Protein 1Y0N (pdb70)

Radius of gyration: 11.87 Å; Cα contacts (8 Å, |Δi|>4): 83; chains: 1; bounding box: 35×23×26 Å

Foldseek 3Di:
DFAWDQLVVDDVVVSQVQLQCVLVCVPDSVVSSVVVVVCSVVVQWTKGADPPVRDIHIGGPVPDDPVRVPD

CATH classification: 1.10.10.610

Secondary structure (DSSP, 8-state):
--EE--GGGS-HHHHHHHHHHHHH----HHHHHHHHHHHHHTTSEEEEE-TTT--EEEEEGGGS-GGGT--

InterPro domains:
  IPR010648 Uncharacterised protein family UPF0270 [MF_00690] (1-69)
  IPR010648 Uncharacterised protein family UPF0270 [PF06794] (1-67)
  IPR010648 Uncharacterised protein family UPF0270 [PIRSF006169] (1-73)
  IPR036685 YehU-like superfamily [G3DSA:1.10.10.610] (1-76)
  IPR036685 YehU-like superfamily [SSF118001] (1-74)

Nearest PDB structures (foldseek):
  1y0n-assembly1_A  TM=1.014E+00  e=8.906E-13  Pseudomonas aeruginosa PAO1
  5eri-assembly1_A-2  TM=4.903E-01  e=5.218E+00  Clostridioides difficile
  9gc3-assembly1_A  TM=5.919E-01  e=8.260E+00  Saccharomyces cerevisiae
  8ffz-assembly1_B  TM=5.751E-01  e=8.820E+00  Saccharomyces cerevisiae S288C

Solvent-accessible surface area: 5071 Å² total; per-residue (Å²): 77,66,88,35,21,76,48,117,132,36,101,70,91,59,17,59,93,18,0,82,92,17,29,82,174,205,44,83,65,98,58,60,20,87,148,5,66,92,20,10,146,143,22,86,2,15,2,8,46,24,82,143,78,139,128,31,104,6,52,54,102,100,96,11,77,80,140,37,48,201,124

B-factor: mean 43.0, std 10.7, range [26.26, 75.53]

Structure (mmCIF, N/CA/C/O backbone):
data_1Y0N
#
_entry.id   1Y0N
#
_cell.length_a   78.311
_cell.length_b   78.311
_cell.length_c   52.510
_cell.angle_alpha   90.00
_cell.angle_beta   90.00
_cell.angle_gamma   120.00
#
_symmetry.space_group_name_H-M   'P 61 2 2'
#
loop_
_entity.id
_entity.type
_entity.pdbx_description
1 polymer 'Hypothetical UPF0270 protein PA3463'
2 non-polymer GLYCEROL
3 water water
#
loop_
_atom_site.group_PDB
_atom_site.id
_atom_site.type_symbol
_atom_site.label_atom_id
_atom_site.label_alt_id
_atom_site.label_comp_id
_atom_site.label_asym_id
_atom_site.label_entity_id
_atom_site.label_seq_id
_atom_site.pdbx_PDB_ins_code
_atom_site.Cartn_x
_atom_site.Cartn_y
_atom_site.Cartn_z
_atom_site.occupancy
_atom_site.B_iso_or_equiv
_atom_site.auth_seq_id
_atom_site.auth_comp_id
_atom_site.auth_asym_id
_atom_site.auth_atom_id
_atom_site.pdbx_PDB_model_num
ATOM 1 N N . GLY A 1 1 ? -21.941 -22.957 -6.910 1.00 63.03 -1 GLY A N 1
ATOM 2 C CA . GLY A 1 1 ? -22.362 -24.370 -6.598 1.00 63.28 -1 GLY A CA 1
ATOM 3 C C . GLY A 1 1 ? -22.257 -25.360 -7.751 1.00 62.23 -1 GLY A C 1
ATOM 4 O O . GLY A 1 1 ? -23.044 -25.276 -8.731 1.00 63.49 -1 GLY A O 1
ATOM 5 N N . HIS A 1 2 ? -21.347 -26.319 -7.646 1.00 59.98 0 HIS A N 1
ATOM 6 C CA . HIS A 1 2 ? -20.284 -26.319 -6.652 1.00 57.22 0 HIS A CA 1
ATOM 7 C C . HIS A 1 2 ? -20.682 -26.822 -5.276 1.00 56.53 0 HIS A C 1
ATOM 8 O O . HIS A 1 2 ? -21.443 -26.177 -4.567 1.00 56.09 0 HIS A O 1
ATOM 15 N N . MET A 1 3 ? -20.165 -27.998 -4.929 1.00 54.69 1 MET A N 1
ATOM 16 C CA . MET A 1 3 ? -20.311 -28.588 -3.602 1.00 53.81 1 MET A CA 1
ATOM 17 C C . MET A 1 3 ? -18.936 -28.770 -2.953 1.00 50.76 1 MET A C 1
ATOM 18 O O . MET A 1 3 ? -17.926 -28.848 -3.636 1.00 49.42 1 MET A O 1
ATOM 23 N N . LEU A 1 4 ? -18.916 -28.848 -1.631 1.00 49.14 2 LEU A N 1
ATOM 24 C CA . LEU A 1 4 ? -17.712 -29.189 -0.897 1.00 48.26 2 LEU A CA 1
ATOM 25 C C . LEU A 1 4 ? -17.442 -30.683 -0.894 1.00 48.83 2 LEU A C 1
ATOM 26 O O . LEU A 1 4 ? -18.348 -31.474 -0.702 1.00 49.25 2 LEU A O 1
ATOM 31 N N . ILE A 1 5 ? -16.183 -31.053 -1.087 1.00 47.56 3 ILE A N 1
ATOM 32 C CA . ILE A 1 5 ? -15.732 -32.429 -0.950 1.00 47.09 3 ILE A CA 1
ATOM 33 C C . ILE A 1 5 ? -14.498 -32.536 -0.016 1.00 46.09 3 ILE A C 1
ATOM 34 O O . ILE A 1 5 ? -13.497 -31.801 -0.200 1.00 45.54 3 ILE A O 1
ATOM 39 N N . PRO A 1 6 ? -14.571 -33.410 1.001 1.00 43.63 4 PRO A N 1
ATOM 40 C CA . PRO A 1 6 ? -13.443 -33.473 1.931 1.00 42.97 4 PRO A CA 1
ATOM 41 C C . PRO A 1 6 ? -12.156 -33.887 1.203 1.00 42.30 4 PRO A C 1
ATOM 42 O O . PRO A 1 6 ? -12.187 -34.800 0.389 1.00 40.79 4 PRO A O 1
ATOM 46 N N . HIS A 1 7 ? -11.037 -33.234 1.531 1.00 41.45 5 HIS A N 1
ATOM 47 C CA . HIS A 1 7 ? -9.738 -33.499 0.885 1.00 42.10 5 HIS A CA 1
ATOM 48 C C . HIS A 1 7 ? -9.294 -34.971 0.947 1.00 42.41 5 HIS A C 1
ATOM 49 O O . HIS A 1 7 ? -8.681 -35.480 0.000 1.00 39.32 5 HIS A O 1
ATOM 56 N N . ASP A 1 8 ? -9.636 -35.632 2.060 1.00 43.36 6 ASP A N 1
ATOM 57 C CA . ASP A 1 8 ? -9.260 -37.034 2.322 1.00 45.94 6 ASP A CA 1
ATOM 58 C C . ASP A 1 8 ? -10.066 -38.034 1.4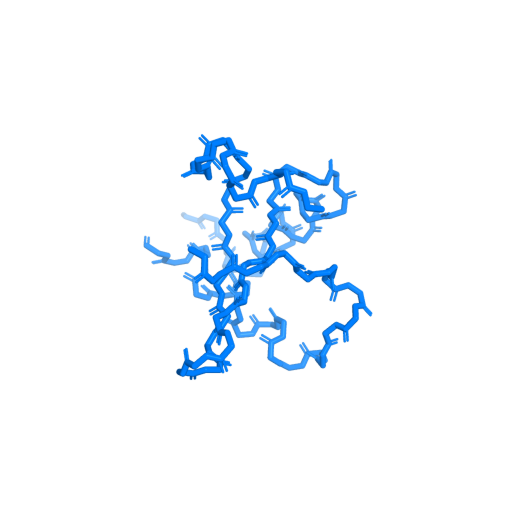85 1.00 46.24 6 ASP A C 1
ATOM 59 O O . ASP A 1 8 ? -9.740 -39.212 1.428 1.00 46.78 6 ASP A O 1
ATOM 64 N N . LEU A 1 9 ? -11.077 -37.528 0.790 1.00 45.81 7 LEU A N 1
ATOM 65 C CA . LEU A 1 9 ? -11.842 -38.344 -0.145 1.00 46.97 7 LEU A CA 1
ATOM 66 C C . LEU A 1 9 ? -11.148 -38.321 -1.516 1.00 46.61 7 LEU A C 1
ATOM 67 O O . LEU A 1 9 ? -11.457 -39.147 -2.363 1.00 48.50 7 LEU A O 1
ATOM 72 N N . LEU A 1 10 ? -10.186 -37.412 -1.713 1.00 45.43 8 LEU A N 1
ATOM 73 C CA . LEU A 1 10 ? -9.589 -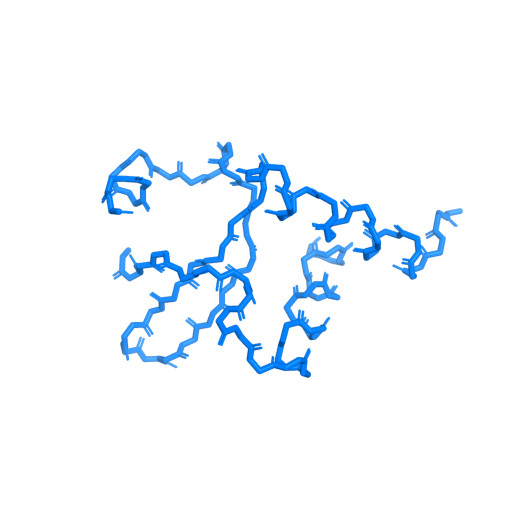37.192 -3.035 1.00 45.29 8 LEU A CA 1
ATOM 74 C C . LEU A 1 10 ? -8.467 -38.134 -3.406 1.00 45.81 8 LEU A C 1
ATOM 75 O O . LEU A 1 10 ? -7.650 -38.561 -2.590 1.00 45.32 8 LEU A O 1
ATOM 80 N N . GLU A 1 11 ? -8.474 -38.444 -4.684 1.00 47.15 9 GLU A N 1
ATOM 81 C CA . GLU A 1 11 ? -7.406 -39.192 -5.335 1.00 48.34 9 GLU A CA 1
ATOM 82 C C . GLU A 1 11 ? -6.095 -38.399 -5.105 1.00 48.47 9 GLU A C 1
ATOM 83 O O . GLU A 1 11 ? -6.062 -37.179 -5.320 1.00 48.29 9 GLU A O 1
ATOM 89 N N . ALA A 1 12 ? -5.027 -39.054 -4.645 1.00 48.09 10 ALA A N 1
ATOM 90 C CA . ALA A 1 12 ? -3.843 -38.300 -4.170 1.00 47.98 10 ALA A CA 1
ATOM 91 C C . ALA A 1 12 ? -3.205 -37.354 -5.190 1.00 48.27 10 ALA A C 1
ATOM 92 O O . ALA A 1 12 ? -2.809 -36.224 -4.847 1.00 47.46 10 ALA A O 1
ATOM 94 N N . ASP A 1 13 ? -3.150 -37.775 -6.453 1.00 48.28 11 ASP A N 1
ATOM 95 C CA . ASP A 1 13 ? -2.572 -36.933 -7.503 1.00 48.93 11 ASP A CA 1
ATOM 96 C C . ASP A 1 13 ? -3.435 -35.759 -7.883 1.00 46.66 11 ASP A C 1
ATOM 97 O O . ASP A 1 13 ? -2.905 -34.699 -8.184 1.00 45.95 11 ASP A O 1
ATOM 102 N N . THR A 1 14 ? -4.743 -35.955 -7.952 1.00 44.50 12 THR A N 1
ATOM 103 C CA . THR A 1 14 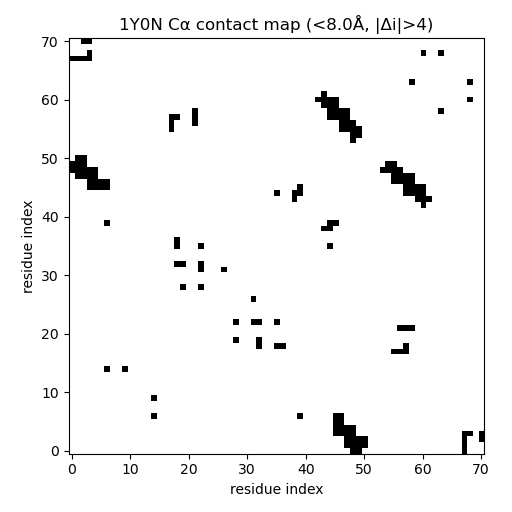? -5.553 -34.810 -8.230 1.00 44.07 12 THR A CA 1
ATOM 104 C C . THR A 1 14 ? -5.403 -33.829 -7.046 1.00 41.00 12 THR A C 1
ATOM 105 O O . THR A 1 14 ? -5.277 -32.674 -7.287 1.00 39.84 12 THR A O 1
ATOM 109 N N . LEU A 1 15 ? -5.355 -34.304 -5.800 1.00 38.99 13 LEU A N 1
ATOM 110 C CA . LEU A 1 15 ? -5.154 -33.373 -4.658 1.00 38.62 13 LEU A CA 1
ATOM 111 C C . LEU A 1 15 ? -3.841 -32.568 -4.772 1.00 38.07 13 LEU A C 1
ATOM 112 O O . LEU A 1 15 ? -3.807 -31.378 -4.474 1.00 35.77 13 LEU A O 1
ATOM 117 N N . ASN A 1 16 ? -2.766 -33.224 -5.223 1.00 38.85 14 ASN A N 1
ATOM 118 C CA . ASN A 1 16 ? -1.443 -32.551 -5.336 1.00 38.58 14 ASN A CA 1
ATOM 119 C C . ASN A 1 16 ? -1.461 -31.463 -6.333 1.00 36.15 14 ASN A C 1
ATOM 120 O O . ASN A 1 16 ? -0.920 -30.388 -6.073 1.00 34.63 14 ASN A O 1
ATOM 125 N N . ASN A 1 17 ? -2.099 -31.752 -7.473 1.00 35.72 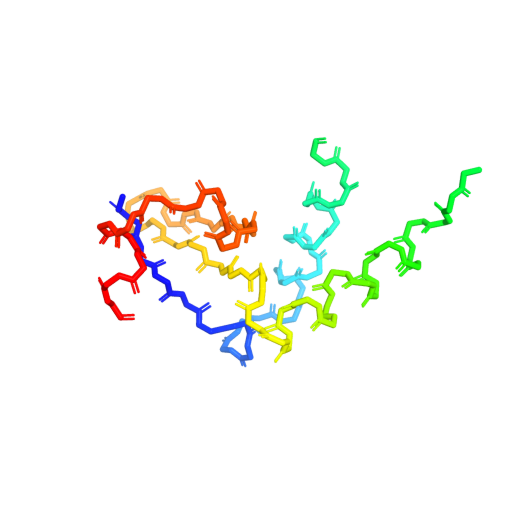15 ASN A N 1
ATOM 126 C CA . ASN A 1 17 ? -2.308 -30.802 -8.549 1.00 35.82 15 ASN A CA 1
ATOM 127 C C . ASN A 1 17 ? -3.179 -29.614 -8.072 1.00 34.38 15 ASN A C 1
ATOM 128 O O . ASN A 1 17 ? -2.876 -28.478 -8.373 1.00 35.29 15 ASN A O 1
ATOM 133 N N . LEU A 1 18 ? -4.270 -29.891 -7.363 1.00 33.84 16 LEU A N 1
ATOM 134 C CA . LEU A 1 18 ? -5.111 -28.798 -6.765 1.00 32.66 16 LEU A CA 1
ATOM 135 C C . LEU A 1 18 ? -4.278 -27.912 -5.779 1.00 31.04 16 LEU A C 1
ATOM 136 O O . LEU A 1 18 ? -4.420 -26.690 -5.766 1.00 30.35 16 LEU A O 1
ATOM 141 N N . LEU A 1 19 ? -3.434 -28.552 -4.955 1.00 30.83 17 LEU A N 1
ATOM 142 C CA . LEU A 1 19 ? -2.601 -27.813 -3.986 1.00 31.33 17 LEU A CA 1
ATOM 143 C C . LEU A 1 19 ? -1.607 -26.908 -4.689 1.00 30.93 17 LEU A C 1
ATOM 144 O O . LEU A 1 19 ? -1.474 -25.748 -4.343 1.00 32.01 17 LEU A O 1
ATOM 149 N N . GLU A 1 20 ? -0.924 -27.451 -5.709 1.00 32.10 18 GLU A N 1
ATOM 150 C CA . GLU A 1 20 ? 0.007 -26.694 -6.538 1.00 33.05 18 GLU A CA 1
ATOM 151 C C . GLU A 1 20 ? -0.678 -25.547 -7.260 1.00 33.52 18 GLU A C 1
ATOM 152 O O . GLU A 1 20 ? -0.171 -24.406 -7.209 1.00 35.19 18 GLU A O 1
ATOM 158 N N . ASP A 1 21 ? -1.849 -25.801 -7.874 1.00 33.18 19 ASP A N 1
ATOM 159 C CA . ASP A 1 21 ? -2.642 -24.711 -8.491 1.00 33.93 19 ASP A CA 1
ATOM 160 C C . ASP A 1 21 ? -2.898 -23.602 -7.494 1.00 32.53 19 ASP A C 1
ATOM 161 O O . ASP A 1 21 ? -2.675 -22.431 -7.775 1.00 34.24 19 ASP A O 1
ATOM 166 N N . PHE A 1 22 ? -3.331 -23.974 -6.303 1.00 32.52 20 PHE A N 1
ATOM 167 C CA . PHE A 1 22 ? -3.773 -22.992 -5.279 1.00 30.26 20 PHE A CA 1
ATOM 168 C C . PHE A 1 22 ? -2.623 -22.111 -4.881 1.00 31.35 20 PHE A C 1
ATOM 169 O O . PHE A 1 22 ? -2.750 -20.891 -4.859 1.00 31.97 20 PHE A O 1
ATOM 177 N N . VAL A 1 23 ? -1.488 -22.698 -4.560 1.00 34.15 21 VAL A N 1
ATOM 178 C CA . VAL A 1 23 ? -0.370 -21.893 -4.041 1.00 36.86 21 VAL A CA 1
ATOM 179 C C . VAL A 1 23 ? 0.352 -21.091 -5.131 1.00 40.46 21 VAL A C 1
ATOM 180 O O . VAL A 1 23 ? 1.172 -20.217 -4.834 1.00 40.94 21 VAL A O 1
ATOM 184 N N . THR A 1 24 ? 0.017 -21.351 -6.392 1.00 42.46 22 THR A N 1
ATOM 185 C CA . THR A 1 24 ? 0.508 -20.484 -7.431 1.00 45.21 22 THR A CA 1
ATOM 186 C C . THR A 1 24 ? -0.589 -19.628 -8.055 1.00 47.18 22 THR A C 1
ATOM 187 O O . THR A 1 24 ? -0.312 -18.899 -8.988 1.00 47.49 22 THR A O 1
ATOM 191 N N . ARG A 1 25 ? -1.804 -19.672 -7.490 1.00 48.83 23 ARG A N 1
ATOM 192 C CA . ARG A 1 25 ? -2.982 -18.944 -8.035 1.00 50.41 23 ARG A CA 1
ATOM 193 C C . ARG A 1 25 ? -2.768 -17.439 -8.275 1.00 51.14 23 ARG A C 1
ATOM 194 O O . ARG A 1 25 ? -1.990 -16.796 -7.564 1.00 52.75 23 ARG A O 1
ATOM 202 N N . GLU A 1 33 ? 12.193 -16.293 -1.921 1.00 53.79 31 GLU A N 1
ATOM 203 C CA . GLU A 1 33 ? 10.821 -16.808 -2.038 1.00 53.43 31 GLU A CA 1
ATOM 204 C C . GLU A 1 33 ? 10.696 -18.231 -1.408 1.00 51.57 31 GLU A C 1
ATOM 205 O O . GLU A 1 33 ? 11.560 -19.090 -1.583 1.00 51.47 31 GLU A O 1
ATOM 211 N N . THR A 1 34 ? 9.630 -18.471 -0.658 1.00 48.85 32 THR A N 1
ATOM 212 C CA . THR A 1 34 ? 9.394 -19.794 -0.068 1.00 46.23 32 THR A CA 1
ATOM 213 C C . THR A 1 34 ? 9.285 -20.864 -1.164 1.00 44.07 32 THR A C 1
ATOM 214 O O . THR A 1 34 ? 8.578 -20.663 -2.127 1.00 42.86 32 THR A O 1
ATOM 218 N N . PRO A 1 35 ? 9.985 -22.005 -1.028 1.00 43.52 33 PRO A N 1
ATOM 219 C CA . PRO A 1 35 ? 9.862 -23.065 -2.029 1.00 42.01 33 PRO A CA 1
ATOM 220 C C . PRO A 1 35 ? 8.434 -23.574 -2.189 1.00 42.00 33 PRO A C 1
ATOM 221 O O . PRO A 1 35 ? 7.653 -23.562 -1.206 1.00 40.64 33 PRO A O 1
ATOM 225 N N . LEU A 1 36 ? 8.127 -24.076 -3.386 1.00 40.38 34 LEU A N 1
ATOM 226 C CA . LEU A 1 36 ? 6.818 -24.651 -3.718 1.00 40.56 34 LEU A CA 1
ATOM 227 C C . LEU A 1 36 ? 6.308 -25.654 -2.706 1.00 39.19 34 LEU A C 1
ATOM 228 O O . LEU A 1 36 ? 5.142 -25.590 -2.290 1.00 36.51 34 LEU A O 1
ATOM 233 N N . ASP A 1 37 ? 7.162 -26.616 -2.395 1.00 37.33 35 ASP A N 1
ATOM 234 C CA . ASP A 1 37 ? 6.824 -27.685 -1.515 1.00 39.10 35 ASP A CA 1
ATOM 235 C C . ASP A 1 37 ? 6.431 -27.218 -0.082 1.00 36.55 35 ASP A C 1
ATOM 236 O O . ASP A 1 37 ? 5.531 -27.788 0.505 1.00 36.32 35 ASP A O 1
ATOM 241 N N . VAL A 1 38 ? 7.130 -26.210 0.444 1.00 35.55 36 VAL A N 1
ATOM 242 C CA . VAL A 1 38 ? 6.786 -25.579 1.699 1.00 35.61 36 VAL A CA 1
ATOM 243 C C . VAL A 1 38 ? 5.367 -24.914 1.632 1.00 34.80 36 VAL A C 1
ATOM 244 O O . VAL A 1 38 ? 4.540 -25.022 2.553 1.00 33.91 36 VAL A O 1
ATOM 248 N N . ARG A 1 39 ? 5.139 -24.189 0.568 1.00 32.93 37 ARG A N 1
ATOM 249 C CA . ARG A 1 39 ? 3.840 -23.553 0.369 1.00 33.46 37 ARG A CA 1
ATOM 250 C C . ARG A 1 39 ? 2.734 -24.591 0.271 1.00 31.14 37 ARG A C 1
ATOM 251 O O . ARG A 1 39 ? 1.668 -24.384 0.814 1.00 29.88 37 ARG A O 1
ATOM 259 N N . VAL A 1 40 ? 3.003 -25.715 -0.408 1.00 28.93 38 VAL A N 1
ATOM 260 C CA . VAL A 1 40 ? 2.057 -26.802 -0.539 1.00 30.43 38 VAL A CA 1
ATOM 261 C C . VAL A 1 40 ? 1.775 -27.399 0.851 1.00 31.26 38 VAL A C 1
ATOM 262 O O . VAL A 1 40 ? 0.621 -27.704 1.178 1.00 29.98 38 VAL A O 1
ATOM 266 N N . GLU A 1 41 ? 2.832 -27.589 1.661 1.00 31.43 39 GLU A N 1
ATOM 267 C CA . GLU A 1 41 ? 2.621 -28.152 2.999 1.00 32.17 39 GLU A CA 1
ATOM 268 C C . GLU A 1 41 ? 1.795 -27.200 3.891 1.00 29.66 39 GLU A C 1
ATOM 269 O O . GLU A 1 41 ? 1.002 -27.672 4.703 1.00 29.41 39 GLU A O 1
ATOM 275 N N . ARG A 1 42 ? 2.022 -25.909 3.759 1.00 29.43 40 ARG A N 1
ATOM 276 C CA . ARG A 1 42 ? 1.234 -24.924 4.471 1.00 30.40 40 ARG A CA 1
ATOM 277 C C . ARG A 1 42 ? -0.229 -25.045 4.028 1.00 29.56 40 ARG A C 1
ATOM 278 O O . ARG A 1 42 ? -1.144 -24.961 4.830 1.00 27.87 40 ARG A O 1
ATOM 286 N N . ALA A 1 43 ? -0.456 -25.262 2.733 1.00 29.33 41 ALA A N 1
ATOM 287 C CA . ALA A 1 43 ? -1.845 -25.418 2.234 1.00 28.35 41 ALA A CA 1
ATOM 288 C C . ALA A 1 43 ? -2.526 -26.739 2.727 1.00 28.53 41 ALA A C 1
ATOM 289 O O . ALA A 1 43 ? -3.738 -26.799 2.972 1.00 27.35 41 ALA A O 1
ATOM 291 N N . ARG A 1 44 ? -1.749 -27.812 2.835 1.00 30.07 42 ARG A N 1
ATOM 292 C CA . ARG A 1 44 ? -2.236 -29.072 3.334 1.00 32.50 42 ARG A CA 1
ATOM 293 C C . ARG A 1 44 ? -2.669 -28.947 4.805 1.00 31.12 42 ARG A C 1
ATOM 294 O O . ARG A 1 44 ? -3.609 -29.607 5.212 1.00 31.14 42 ARG A O 1
ATOM 302 N N . HIS A 1 45 ? -1.895 -28.206 5.579 1.00 30.52 43 HIS A N 1
ATOM 303 C CA . HIS A 1 45 ? -2.240 -27.919 6.989 1.00 31.68 43 HIS A CA 1
ATOM 304 C C . HIS A 1 45 ? -3.555 -27.126 7.051 1.00 30.01 43 HIS A C 1
ATOM 305 O O . HIS A 1 45 ? -4.416 -27.412 7.887 1.00 30.12 43 HIS A O 1
ATOM 312 N N . ALA A 1 46 ? -3.667 -26.125 6.182 1.00 29.16 44 ALA A N 1
ATOM 313 C CA . ALA A 1 46 ? -4.865 -25.276 6.067 1.00 28.16 44 ALA A CA 1
ATOM 314 C C . ALA A 1 46 ? -6.078 -26.177 5.733 1.00 29.24 44 ALA A C 1
ATOM 315 O O . ALA A 1 46 ? -7.167 -26.000 6.316 1.00 26.83 44 ALA A O 1
ATOM 317 N N . LEU A 1 47 ? -5.877 -27.202 4.863 1.00 29.03 45 LEU A N 1
ATOM 318 C CA . LEU A 1 47 ? -6.978 -28.166 4.560 1.00 28.44 45 LEU A CA 1
ATOM 319 C C . LEU A 1 47 ? -7.341 -29.003 5.783 1.00 29.01 45 LEU A C 1
ATOM 320 O O . LEU A 1 47 ? -8.576 -29.206 6.118 1.00 26.63 45 LEU A O 1
ATOM 325 N N . ARG A 1 48 ? -6.291 -29.474 6.481 1.00 27.68 46 ARG A N 1
ATOM 326 C CA . ARG A 1 48 ? -6.503 -30.180 7.760 1.00 32.40 46 ARG A CA 1
ATOM 327 C C . ARG A 1 48 ? -7.216 -29.328 8.838 1.00 30.70 46 ARG A C 1
ATOM 328 O O . ARG A 1 48 ? -8.008 -29.854 9.644 1.00 32.43 46 ARG A O 1
ATOM 336 N N . ARG A 1 49 ? -6.921 -28.045 8.876 1.00 30.85 47 ARG A N 1
ATOM 337 C CA . ARG A 1 49 ? -7.586 -27.137 9.870 1.00 31.06 47 ARG A CA 1
ATOM 338 C C . ARG A 1 49 ? -8.997 -26.642 9.388 1.00 31.03 47 ARG A C 1
ATOM 339 O O . ARG A 1 49 ? -9.706 -25.879 10.091 1.00 32.07 47 ARG A O 1
ATOM 347 N N . GLY A 1 50 ? -9.384 -27.055 8.199 1.00 31.31 48 GLY A N 1
ATOM 348 C CA . GLY A 1 50 ? -10.609 -26.576 7.544 1.00 30.41 48 GLY A CA 1
ATOM 349 C C . GLY A 1 50 ? -10.634 -25.118 7.170 1.00 30.26 48 GLY A C 1
ATOM 350 O O . GLY A 1 50 ? -11.712 -24.571 6.894 1.00 30.51 48 GLY A O 1
ATOM 351 N N . GLU A 1 51 ? -9.461 -24.484 7.094 1.00 30.77 49 GLU A N 1
ATOM 352 C CA . GLU A 1 51 ? -9.370 -23.074 6.698 1.00 31.95 49 GLU A CA 1
ATOM 353 C C . GLU A 1 51 ? -9.233 -22.869 5.187 1.00 30.13 49 GLU A C 1
ATOM 354 O O . GLU A 1 51 ? -9.425 -21.778 4.717 1.00 30.23 49 GLU A O 1
ATOM 360 N N . ALA A 1 52 ? -8.912 -23.966 4.468 1.00 29.57 50 ALA A N 1
ATOM 361 C CA . ALA A 1 52 ? -9.073 -24.128 2.994 1.00 29.61 50 ALA A CA 1
ATOM 362 C C . ALA A 1 52 ? -9.982 -25.313 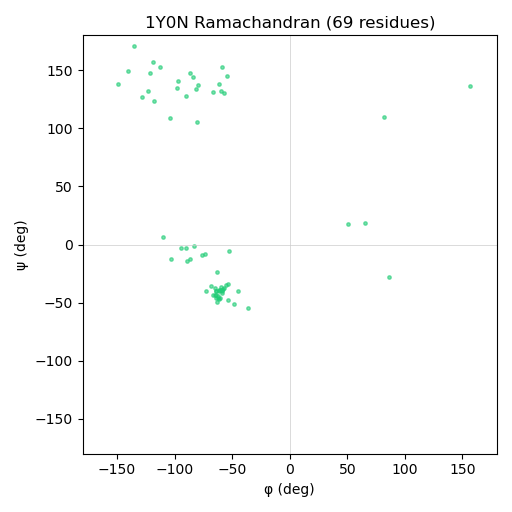2.830 1.00 28.57 50 ALA A C 1
ATOM 363 O O . ALA A 1 52 ? -10.001 -26.184 3.684 1.00 29.94 50 ALA A O 1
ATOM 365 N N . VAL A 1 53 ? -10.789 -25.280 1.766 1.00 28.88 51 VAL A N 1
ATOM 366 C CA . VAL A 1 53 ? -11.729 -26.319 1.442 1.00 28.48 51 VAL A CA 1
ATOM 367 C C . VAL A 1 53 ? -11.619 -26.595 -0.065 1.00 29.91 51 VAL A C 1
ATOM 368 O O . VAL A 1 53 ? -10.904 -25.859 -0.812 1.00 28.99 51 VAL A O 1
ATOM 372 N N . ILE A 1 54 ? -12.286 -27.669 -0.494 1.00 29.37 52 ILE A N 1
ATOM 373 C CA . ILE A 1 54 ? -12.322 -28.009 -1.899 1.00 32.04 52 ILE A CA 1
ATOM 374 C C . ILE A 1 54 ? -13.751 -27.964 -2.400 1.00 31.72 52 ILE A C 1
ATOM 375 O O . ILE A 1 54 ? -14.599 -28.639 -1.875 1.00 31.05 52 ILE A O 1
ATOM 380 N N . LEU A 1 55 ? -13.957 -27.158 -3.418 1.00 32.60 53 LEU A N 1
ATOM 381 C CA . LEU A 1 55 ? -15.217 -27.053 -4.104 1.00 35.60 53 LEU A CA 1
ATOM 382 C C . LEU A 1 55 ? -15.244 -27.901 -5.378 1.00 35.98 53 LEU A C 1
ATOM 383 O O . LEU A 1 55 ? -14.324 -27.881 -6.185 1.00 36.59 53 LEU A O 1
ATOM 388 N N . PHE A 1 56 ? -16.329 -28.616 -5.548 1.00 37.98 54 PHE A N 1
ATOM 389 C CA . PHE A 1 56 ? -16.513 -29.470 -6.717 1.00 40.10 54 PHE A CA 1
ATOM 390 C C . PHE A 1 56 ? -17.790 -29.112 -7.498 1.00 41.17 54 PHE A C 1
ATOM 391 O O . PHE A 1 56 ? -18.827 -28.964 -6.887 1.00 39.45 54 PHE A O 1
ATOM 399 N N . ASP A 1 57 ? -17.665 -28.983 -8.825 1.00 44.42 55 ASP A N 1
ATOM 400 C CA . ASP A 1 57 ? -18.772 -28.662 -9.733 1.00 48.34 55 ASP A CA 1
ATOM 401 C C . ASP A 1 57 ? -19.212 -29.928 -10.475 1.00 50.74 55 ASP A C 1
ATOM 402 O O . ASP A 1 57 ? -18.483 -30.421 -11.300 1.00 50.16 55 ASP A O 1
ATOM 407 N N . PRO A 1 58 ? -20.392 -30.462 -10.147 1.00 53.93 56 PRO A N 1
ATOM 408 C CA . PRO A 1 58 ? -21.098 -31.594 -10.795 1.00 56.4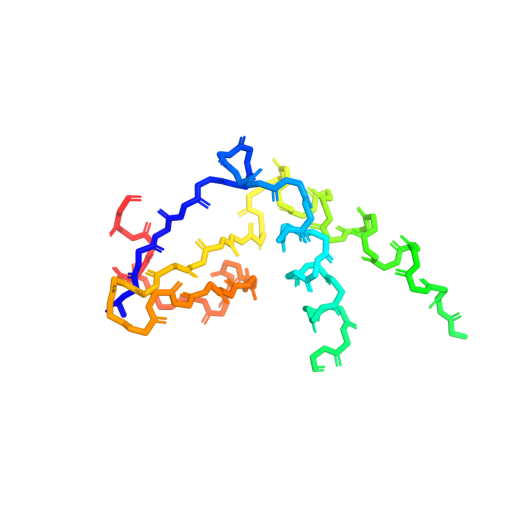8 56 PRO A CA 1
ATOM 409 C C . PRO A 1 58 ? -20.924 -31.652 -12.314 1.00 58.68 56 PRO A C 1
ATOM 410 O O . PRO A 1 58 ? -20.508 -32.688 -12.856 1.00 60.47 56 PRO A O 1
ATOM 414 N N . GLU A 1 59 ? -21.250 -30.550 -12.972 1.00 60.58 57 GLU A N 1
ATOM 415 C CA . GLU A 1 59 ? -21.035 -30.366 -14.405 1.00 63.26 57 GLU A CA 1
ATOM 416 C C . GLU A 1 59 ? -19.731 -29.598 -14.569 1.00 62.45 57 GLU A C 1
ATOM 417 O O . GLU A 1 59 ? -19.465 -28.670 -13.830 1.00 64.23 57 GLU A O 1
ATOM 423 N N . SER A 1 60 ? -18.950 -29.958 -15.567 1.00 61.94 58 SER A N 1
ATOM 424 C CA . SER A 1 60 ? -17.543 -29.571 -15.662 1.00 60.61 58 SER A CA 1
ATOM 425 C C . SER A 1 60 ? -16.737 -30.585 -14.890 1.00 59.18 58 SER A C 1
ATOM 426 O O . SER A 1 60 ? -15.601 -30.834 -15.241 1.00 59.09 58 SER A O 1
ATOM 429 N N . GLN A 1 61 ? -17.357 -31.197 -13.873 1.00 57.68 59 GLN A N 1
ATOM 430 C CA . GLN A 1 61 ? -16.702 -32.153 -12.956 1.00 57.29 59 GLN A CA 1
ATOM 431 C C . GLN A 1 61 ? -15.397 -31.629 -12.357 1.00 56.26 59 GLN A C 1
ATOM 432 O O . GLN A 1 61 ? -14.596 -32.391 -11.834 1.00 55.94 59 GLN A O 1
ATOM 438 N N . GLN A 1 62 ? -15.210 -30.311 -12.418 1.00 55.12 60 GLN A N 1
ATOM 439 C CA . GLN A 1 62 ? -13.968 -29.666 -12.007 1.00 53.93 60 GLN A CA 1
ATOM 440 C C . GLN A 1 62 ? -13.931 -29.333 -10.483 1.00 51.21 60 GLN A C 1
ATOM 441 O O . GLN A 1 62 ? -14.939 -29.055 -9.868 1.00 49.03 60 GLN A O 1
ATOM 447 N N . CYS A 1 63 ? -12.726 -29.394 -9.916 1.00 50.37 61 CYS A N 1
ATOM 448 C CA . CYS A 1 63 ? -12.446 -29.111 -8.508 1.00 48.57 61 CYS A CA 1
ATOM 449 C C . CYS A 1 63 ? -11.627 -27.860 -8.411 1.00 46.33 61 CYS A C 1
ATOM 450 O O . CYS A 1 63 ? -10.833 -27.525 -9.323 1.00 46.72 61 CYS A O 1
ATOM 453 N N . GLN A 1 64 ? -11.772 -27.185 -7.281 1.00 43.57 62 GLN A N 1
ATOM 454 C CA . GLN A 1 64 ? -10.827 -26.128 -6.945 1.00 41.94 62 GLN A CA 1
ATOM 455 C C . GLN A 1 64 ? -10.625 -25.955 -5.408 1.00 39.21 62 GLN A C 1
ATOM 456 O O . GLN A 1 64 ? -11.563 -25.993 -4.642 1.00 36.33 62 GLN A O 1
ATOM 462 N N . LEU A 1 65 ? -9.372 -25.758 -5.011 1.00 37.65 63 LEU A N 1
ATOM 463 C CA . LEU A 1 65 ? -9.041 -25.447 -3.646 1.00 37.37 63 LEU A CA 1
ATOM 464 C C . LEU A 1 65 ? -9.281 -23.954 -3.442 1.00 35.33 63 LEU A C 1
ATOM 465 O O . LEU A 1 65 ? -8.897 -23.166 -4.307 1.00 36.05 63 LEU A O 1
ATOM 470 N N . MET A 1 66 ? -9.954 -23.599 -2.340 1.00 32.69 64 MET A N 1
ATOM 471 C CA . MET A 1 66 ? -10.239 -22.195 -1.993 1.00 32.33 64 MET A CA 1
ATOM 472 C C . MET A 1 66 ? -10.072 -21.977 -0.476 1.00 30.69 64 MET A C 1
ATOM 473 O O . MET A 1 66 ? -10.321 -22.867 0.319 1.00 31.65 64 MET A O 1
ATOM 478 N N . LEU A 1 67 ? -9.676 -20.784 -0.077 1.00 30.23 65 LEU A N 1
ATOM 479 C CA . LEU A 1 67 ? -9.752 -20.386 1.332 1.00 30.34 65 LEU A CA 1
ATOM 480 C C . LEU A 1 67 ? -11.247 -20.302 1.729 1.00 29.86 65 LEU A C 1
ATOM 481 O O . LEU A 1 67 ? -12.064 -19.768 0.990 1.00 29.53 65 LEU A O 1
ATOM 486 N N . ARG A 1 68 ? -11.590 -20.917 2.829 1.00 29.08 66 ARG A N 1
ATOM 487 C CA . ARG A 1 68 ? -12.968 -20.830 3.414 1.00 30.16 66 ARG A CA 1
ATOM 488 C C . ARG A 1 68 ? -13.469 -19.380 3.411 1.00 29.49 66 ARG A C 1
ATOM 489 O O . ARG A 1 68 ? -14.630 -19.151 3.163 1.00 29.83 66 ARG A O 1
ATOM 497 N N . SER A 1 69 ? -12.573 -18.431 3.724 1.00 30.30 67 SER A N 1
ATOM 498 C CA . SER A 1 69 ? -12.862 -16.989 3.792 1.00 33.52 67 SER A CA 1
ATOM 499 C C . SER A 1 69 ? -13.280 -16.371 2.451 1.00 35.76 67 SER A C 1
ATOM 500 O O . SER A 1 69 ? -13.975 -15.360 2.416 1.00 36.14 67 SER A O 1
ATOM 503 N N . GLU A 1 70 ? -12.890 -17.002 1.343 1.00 36.14 68 GLU A N 1
ATOM 504 C CA . GLU A 1 70 ? -13.291 -16.555 -0.005 1.00 36.71 68 GLU A CA 1
ATOM 505 C C . GLU A 1 70 ? -14.541 -17.232 -0.595 1.00 35.85 68 GLU A C 1
ATOM 506 O O . GLU A 1 70 ? -15.029 -16.884 -1.695 1.00 35.78 68 GLU A O 1
ATOM 512 N N . VAL A 1 71 ? -15.067 -18.185 0.155 1.00 33.44 69 VAL A N 1
ATOM 513 C CA . VAL A 1 71 ? -16.237 -18.920 -0.239 1.00 33.68 69 VAL A CA 1
ATOM 514 C C . VAL A 1 71 ? -17.526 -18.222 0.282 1.00 34.92 69 VAL A C 1
ATOM 515 O O . VAL A 1 71 ? -17.616 -17.896 1.469 1.00 32.80 69 VAL A O 1
ATOM 519 N N . PRO A 1 72 ? -18.510 -17.968 -0.641 1.00 35.52 70 PRO A N 1
ATOM 520 C CA . PRO A 1 7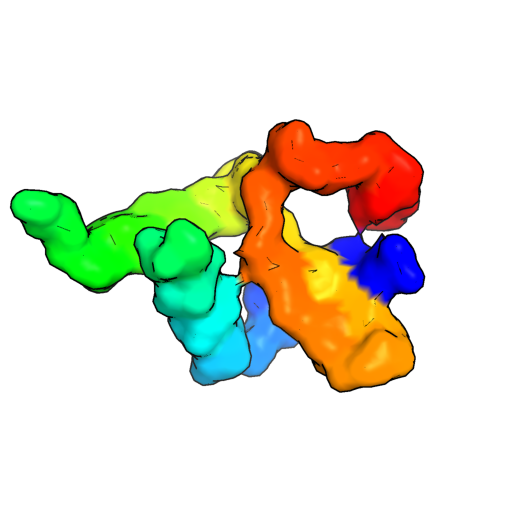2 ? -19.816 -17.496 -0.225 1.00 35.37 70 PRO A CA 1
ATOM 521 C C . PRO A 1 72 ? -20.478 -18.388 0.793 1.00 34.52 70 PRO A C 1
ATOM 522 O O . PRO A 1 72 ? -20.405 -19.614 0.670 1.00 33.31 70 PRO A O 1
ATOM 526 N N . ALA A 1 73 ? -21.229 -17.784 1.727 1.00 33.98 71 ALA A N 1
ATOM 527 C CA . ALA A 1 73 ? -21.829 -18.587 2.800 1.00 35.24 71 ALA A CA 1
ATOM 528 C C . ALA A 1 73 ? -22.716 -19.693 2.238 1.00 36.99 71 ALA A C 1
ATOM 529 O O . ALA A 1 73 ? -22.775 -20.782 2.800 1.00 35.41 71 ALA A O 1
ATOM 531 N N . GLU A 1 74 ? -23.432 -19.376 1.153 1.00 39.49 72 GLU A N 1
ATOM 532 C CA . GLU A 1 74 ? -24.321 -20.316 0.479 1.00 43.46 72 GLU A CA 1
ATOM 533 C C . GLU A 1 74 ? -23.607 -21.632 0.088 1.00 43.10 72 GLU A C 1
ATOM 534 O O . GLU A 1 74 ? -24.190 -22.677 0.148 1.00 43.80 72 GLU A O 1
ATOM 540 N N . LEU A 1 75 ? -22.338 -21.543 -0.258 1.00 43.49 73 LEU A N 1
ATOM 541 C CA . LEU A 1 75 ? -21.502 -22.707 -0.645 1.00 45.57 73 LEU A CA 1
ATOM 542 C C . LEU A 1 75 ? -20.744 -23.398 0.527 1.00 47.12 73 LEU A C 1
ATOM 543 O O . LEU A 1 75 ? -20.054 -24.410 0.320 1.00 49.01 73 LEU A O 1
ATOM 548 N N . LEU A 1 76 ? -20.861 -22.856 1.742 1.00 47.95 74 LEU A N 1
ATOM 549 C CA . LEU A 1 76 ? -20.298 -23.474 2.949 1.00 48.40 74 LEU A CA 1
ATOM 550 C C . LEU A 1 76 ? -21.376 -24.166 3.816 1.00 51.79 74 LEU A C 1
ATOM 551 O O . LEU A 1 76 ? -21.050 -24.933 4.742 1.00 49.79 74 LEU A O 1
ATOM 556 N N . ARG A 1 77 ? -22.640 -23.875 3.480 1.00 55.82 75 ARG A N 1
ATOM 557 C CA . ARG A 1 77 ? -23.863 -24.598 3.922 1.00 60.43 75 ARG A CA 1
ATOM 558 C C . ARG A 1 77 ? -24.064 -25.851 3.093 1.00 62.14 75 ARG A C 1
ATOM 559 O O . ARG A 1 77 ? -24.504 -25.754 1.941 1.00 62.74 75 ARG A O 1
ATOM 567 N N . ASP A 1 78 ? -23.773 -27.017 3.684 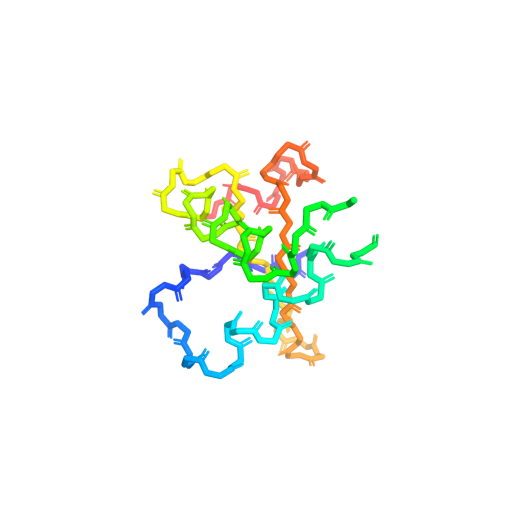1.00 64.74 76 ASP A N 1
ATOM 568 C CA . ASP A 1 78 ? -23.359 -28.196 2.904 1.00 66.66 76 ASP A CA 1
ATOM 569 C C . ASP A 1 78 ? -22.544 -29.165 3.797 1.00 67.43 76 ASP A C 1
ATOM 570 O O . ASP A 1 78 ? -21.294 -29.119 3.841 1.00 68.28 76 ASP A O 1
#

Sequence (71 aa):
GHMLIPHDLLEADTLNNLLEDFVTRETPLDVRVERARHALRRGEAVILFDPESQQCQLMLRSEVPAELLRD

Organism: Pseudomonas aeruginosa (strain ATCC 15692 / DSM 22644 / CIP 104116 / JCM 14847 / LMG 12228 / 1C / PRS 101 / PAO1) (NCBI:txid208964)